Protein AF-A0A2E0GV40-F1 (afdb_monomer_lite)

pLDDT: mean 74.86, std 18.76, range [26.38, 94.88]

Foldseek 3Di:
DDDPPDDPWWFKWKAADPPVVDQKMKIFTATCDALDPPPDNGQDMFIDHFDPVLSVLRNPDFQPDADPVDRDRGTFGWAWEAEPVRWIKIWGADDPVGPRQGDIGGQDCVDPRSVVVVVSCVSRVRHHYDHDRDDDDRPDDDPPDPDDPDDDD

Sequence (153 aa):
MNEIEIGKNGMMQVKVEYDSGELEMHIQCVTKEVVMGRNRHYGYSVKIKPHEQFFQWLREQDAVLRSAASDRLLYTPLELIEYQNGDIQMYVPGKPANHPQGAVLDLSPSDNHVKELIVFAKKAGLIKTVEHPERWTPSATMTIDTFDILEEE

Structure (mmCIF, N/CA/C/O backbone):
data_AF-A0A2E0GV40-F1
#
_entry.id   AF-A0A2E0GV40-F1
#
loop_
_atom_site.group_PDB
_atom_site.id
_atom_site.type_symbol
_atom_site.label_atom_id
_atom_site.label_alt_id
_atom_site.label_comp_id
_atom_site.label_asym_id
_atom_site.label_entity_id
_atom_site.label_seq_id
_atom_site.pdbx_PDB_ins_code
_atom_site.Cartn_x
_atom_site.Cartn_y
_atom_site.Cartn_z
_atom_site.occupancy
_atom_site.B_iso_or_equiv
_atom_site.auth_seq_id
_atom_site.auth_comp_id
_atom_site.auth_asym_id
_atom_site.auth_atom_id
_atom_site.pdbx_PDB_model_num
ATOM 1 N N . MET A 1 1 ? -13.017 -21.898 13.227 1.00 28.48 1 MET A N 1
ATOM 2 C CA . MET A 1 1 ? -11.866 -21.387 12.456 1.00 28.48 1 MET A CA 1
ATOM 3 C C . MET A 1 1 ? -12.462 -20.705 11.246 1.00 28.48 1 MET A C 1
ATOM 5 O O . MET A 1 1 ? -12.928 -21.402 10.357 1.00 28.48 1 MET A O 1
ATOM 9 N N . ASN A 1 2 ? -12.603 -19.382 11.294 1.00 26.38 2 ASN A N 1
ATOM 10 C CA . ASN A 1 2 ? -13.200 -18.632 10.194 1.00 26.38 2 ASN A CA 1
ATOM 11 C C . ASN A 1 2 ? -12.063 -18.161 9.293 1.00 26.38 2 ASN A C 1
ATOM 13 O O . ASN A 1 2 ? -11.214 -17.387 9.728 1.00 26.38 2 ASN A O 1
ATOM 17 N N . GLU A 1 3 ? -12.037 -18.676 8.067 1.00 27.44 3 GLU A N 1
ATOM 18 C CA . GLU A 1 3 ? -11.244 -18.111 6.983 1.00 27.44 3 GLU A CA 1
ATOM 19 C C . GLU A 1 3 ? -11.607 -16.629 6.838 1.00 27.44 3 GLU A C 1
ATOM 21 O O . GLU A 1 3 ? -12.783 -16.263 6.769 1.00 27.44 3 GLU A O 1
ATOM 26 N N . ILE A 1 4 ? -10.599 -15.761 6.834 1.00 32.22 4 ILE A N 1
ATOM 27 C CA . ILE A 1 4 ? -10.785 -14.348 6.516 1.00 32.22 4 ILE A CA 1
ATOM 28 C C . ILE A 1 4 ? -11.098 -14.290 5.015 1.00 32.22 4 ILE A C 1
ATOM 30 O O . ILE A 1 4 ? -10.196 -14.411 4.188 1.00 32.22 4 ILE A O 1
ATOM 34 N N . GLU A 1 5 ? -12.378 -14.145 4.660 1.00 31.77 5 GLU A N 1
ATOM 35 C CA . GLU A 1 5 ? -12.821 -13.857 3.289 1.00 31.77 5 GLU A CA 1
ATOM 36 C C . GLU A 1 5 ? -12.216 -12.515 2.836 1.00 31.77 5 GLU A C 1
ATOM 38 O O . GLU A 1 5 ? -12.771 -11.439 3.071 1.00 31.77 5 GLU A O 1
ATOM 43 N N . ILE A 1 6 ? -11.071 -12.558 2.155 1.00 35.69 6 ILE A N 1
ATOM 44 C CA . ILE A 1 6 ? -10.576 -11.425 1.373 1.00 35.69 6 ILE A CA 1
ATOM 45 C C . ILE A 1 6 ? -11.511 -11.283 0.165 1.00 35.69 6 ILE A C 1
ATOM 47 O O . ILE A 1 6 ? -11.521 -12.150 -0.705 1.00 35.69 6 ILE A O 1
ATOM 51 N N . GLY A 1 7 ? -12.295 -10.199 0.090 1.00 37.94 7 GLY A N 1
ATOM 52 C CA . GLY A 1 7 ? -12.974 -9.834 -1.162 1.00 37.94 7 GLY A CA 1
ATOM 53 C C . GLY A 1 7 ? -14.465 -9.494 -1.132 1.00 37.94 7 GLY A C 1
ATOM 54 O O . GLY A 1 7 ? -15.049 -9.398 -2.212 1.00 37.94 7 GLY A O 1
ATOM 55 N N . LYS A 1 8 ? -15.107 -9.241 0.019 1.00 46.84 8 LYS A N 1
ATOM 56 C CA . LYS A 1 8 ? -16.486 -8.707 -0.021 1.00 46.84 8 LYS A CA 1
ATOM 57 C C . LYS A 1 8 ? -16.570 -7.242 -0.496 1.00 46.84 8 LYS A C 1
ATOM 59 O O . LYS A 1 8 ? -17.452 -6.954 -1.298 1.00 46.84 8 LYS A O 1
ATOM 64 N N . ASN A 1 9 ? -15.626 -6.352 -0.136 1.00 57.88 9 ASN A N 1
ATOM 65 C CA . ASN A 1 9 ? -15.832 -4.893 -0.301 1.00 57.88 9 ASN A CA 1
ATOM 66 C C . ASN A 1 9 ? -14.747 -4.082 -1.049 1.00 57.88 9 ASN A C 1
ATOM 68 O O . ASN A 1 9 ? -14.988 -2.914 -1.369 1.00 57.88 9 ASN A O 1
ATOM 72 N N . GLY A 1 10 ? -13.588 -4.652 -1.398 1.00 78.00 10 GLY A N 1
ATOM 73 C CA . GLY A 1 10 ? -12.554 -3.922 -2.142 1.00 78.00 10 GLY A CA 1
ATOM 74 C C . GLY A 1 10 ? -11.148 -4.511 -2.037 1.00 78.00 10 GLY A C 1
ATOM 75 O O . GLY A 1 10 ? -10.970 -5.597 -1.493 1.00 78.00 10 GLY A O 1
ATOM 76 N N . MET A 1 11 ? -10.159 -3.792 -2.566 1.00 88.75 11 MET A N 1
ATOM 77 C CA . MET A 1 11 ? -8.732 -4.122 -2.488 1.00 88.75 11 MET A CA 1
ATOM 78 C C . MET A 1 11 ? -7.881 -2.861 -2.321 1.00 88.75 11 MET A C 1
ATOM 80 O O . MET A 1 11 ? -8.287 -1.766 -2.720 1.00 88.75 11 MET A O 1
ATOM 84 N N . MET A 1 12 ? -6.684 -3.020 -1.764 1.00 92.19 12 MET A N 1
ATOM 85 C CA . MET A 1 12 ? -5.681 -1.964 -1.682 1.00 92.19 12 MET A CA 1
ATOM 86 C C . MET A 1 12 ? -4.491 -2.283 -2.574 1.00 92.19 12 MET A C 1
ATOM 88 O O . MET A 1 12 ? -4.096 -3.437 -2.735 1.00 92.19 12 MET A O 1
ATOM 92 N N . GLN A 1 13 ? -3.937 -1.239 -3.178 1.00 93.81 13 GLN A N 1
ATOM 93 C CA . GLN A 1 13 ? -2.842 -1.372 -4.120 1.00 93.81 13 GLN A CA 1
ATOM 94 C C . GLN A 1 13 ? -1.925 -0.152 -4.067 1.00 93.81 13 GLN A C 1
ATOM 96 O O . GLN A 1 13 ? -2.384 0.969 -3.840 1.00 93.81 13 GLN A O 1
ATOM 101 N N . VAL A 1 14 ? -0.630 -0.360 -4.274 1.00 94.88 14 VAL A N 1
ATOM 102 C CA . VAL A 1 14 ? 0.401 0.674 -4.147 1.00 94.88 14 VAL A CA 1
ATOM 103 C C . VAL A 1 14 ? 1.308 0.693 -5.366 1.00 94.88 14 VAL A C 1
ATOM 105 O O . VAL A 1 14 ? 1.540 -0.331 -6.005 1.00 94.88 14 VAL A O 1
ATOM 108 N N . LYS A 1 15 ? 1.795 1.879 -5.712 1.00 93.88 15 LYS A N 1
ATOM 109 C CA . LYS A 1 15 ? 2.838 2.070 -6.715 1.00 93.88 15 LYS A CA 1
ATOM 110 C C . LYS A 1 15 ? 3.796 3.157 -6.264 1.00 93.88 15 LYS A C 1
ATOM 112 O O . LYS A 1 15 ? 3.428 4.018 -5.465 1.00 93.88 15 LYS A O 1
ATOM 117 N N . VAL A 1 16 ? 4.979 3.168 -6.850 1.00 93.31 16 VAL A N 1
ATOM 118 C CA . VAL A 1 16 ? 5.853 4.340 -6.821 1.00 93.31 16 VAL A CA 1
ATOM 119 C C . VAL A 1 16 ? 5.234 5.447 -7.675 1.00 93.31 16 VAL A C 1
ATOM 121 O O . VAL A 1 16 ? 4.676 5.183 -8.745 1.00 93.31 16 VAL A O 1
ATOM 124 N N . GLU A 1 17 ? 5.297 6.686 -7.196 1.00 90.50 17 GLU A N 1
ATOM 125 C CA . GLU A 1 17 ? 4.979 7.855 -8.006 1.00 90.50 17 GLU A CA 1
ATOM 126 C C . GLU A 1 17 ? 6.248 8.345 -8.705 1.00 90.50 17 GLU A C 1
ATOM 128 O O . GLU A 1 17 ? 7.155 8.874 -8.073 1.00 90.50 17 GLU A O 1
ATOM 133 N N . TYR A 1 18 ? 6.320 8.144 -10.020 1.00 78.75 18 TYR A N 1
ATOM 134 C CA . TYR A 1 18 ? 7.472 8.574 -10.816 1.00 78.75 18 TYR A CA 1
ATOM 135 C C . TYR A 1 18 ? 7.310 10.005 -11.339 1.00 78.75 18 TYR A C 1
ATOM 137 O O . TYR A 1 18 ? 8.307 10.663 -11.628 1.00 78.75 18 TYR A O 1
ATOM 145 N N . ASP A 1 19 ? 6.070 10.494 -11.442 1.00 76.69 19 ASP A N 1
ATOM 146 C CA . ASP A 1 19 ? 5.765 11.748 -12.134 1.00 76.69 19 ASP A CA 1
ATOM 147 C C . ASP A 1 19 ? 6.046 12.996 -11.279 1.00 76.69 19 ASP A C 1
ATOM 149 O O . ASP A 1 19 ? 6.191 14.087 -11.826 1.00 76.69 19 ASP A O 1
ATOM 153 N N . SER A 1 20 ? 6.125 12.870 -9.947 1.00 72.25 20 SER A N 1
ATOM 154 C CA . SER A 1 20 ? 6.385 14.017 -9.062 1.00 72.25 20 SER A CA 1
ATOM 155 C C . SER A 1 20 ? 7.864 14.391 -8.964 1.00 72.25 20 SER A C 1
ATOM 157 O O . SER A 1 20 ? 8.177 15.486 -8.507 1.00 72.25 20 SER A O 1
ATOM 159 N N . GLY A 1 21 ? 8.780 13.504 -9.375 1.00 70.94 21 GLY A N 1
ATOM 160 C CA . GLY A 1 21 ? 10.215 13.661 -9.112 1.00 70.94 21 GLY A CA 1
ATOM 161 C C . GLY A 1 21 ? 10.583 13.572 -7.624 1.00 70.94 21 GLY A C 1
ATOM 162 O O . GLY A 1 21 ? 11.751 13.730 -7.276 1.00 70.94 21 GLY A O 1
ATOM 163 N N . GLU A 1 22 ? 9.606 13.299 -6.755 1.00 79.88 22 GLU A N 1
ATOM 164 C CA . GLU A 1 22 ? 9.770 13.147 -5.315 1.00 79.88 22 GLU A CA 1
ATOM 165 C C . GLU A 1 22 ? 9.720 11.671 -4.899 1.00 79.88 22 GLU A C 1
ATOM 167 O O . GLU A 1 22 ? 9.215 10.798 -5.606 1.00 79.88 22 GLU A O 1
ATOM 172 N N . LEU A 1 23 ? 10.239 11.398 -3.703 1.00 86.31 23 LEU A N 1
ATOM 173 C CA . LEU A 1 23 ? 10.159 10.100 -3.044 1.00 86.31 23 LEU A CA 1
ATOM 174 C C . LEU A 1 23 ? 8.745 9.918 -2.471 1.00 86.31 23 LEU A C 1
ATOM 176 O O . LEU A 1 23 ? 8.484 10.150 -1.291 1.00 86.31 23 LEU A O 1
ATOM 180 N N . GLU A 1 24 ? 7.810 9.549 -3.342 1.00 92.19 24 GLU A N 1
ATOM 181 C CA . GLU A 1 24 ? 6.400 9.358 -3.009 1.00 92.19 24 GLU A CA 1
ATOM 182 C C . GLU A 1 24 ? 5.886 8.008 -3.503 1.00 92.19 24 GLU A C 1
ATOM 184 O O . GLU A 1 24 ? 6.215 7.532 -4.590 1.00 92.19 24 GLU A O 1
ATOM 189 N N . MET A 1 25 ? 4.992 7.405 -2.729 1.00 93.06 25 MET A N 1
ATOM 190 C CA . MET A 1 25 ? 4.186 6.286 -3.193 1.00 93.06 25 MET A CA 1
ATOM 191 C C . MET A 1 25 ? 2.721 6.676 -3.250 1.00 93.06 25 MET A C 1
ATOM 193 O O . MET A 1 25 ? 2.217 7.430 -2.419 1.00 93.06 25 MET A O 1
ATOM 197 N N . HIS A 1 26 ? 2.030 6.133 -4.241 1.00 93.88 26 HIS A N 1
ATOM 198 C CA . HIS A 1 26 ? 0.615 6.348 -4.451 1.00 93.88 26 HIS A CA 1
ATOM 199 C C . HIS A 1 26 ? -0.160 5.087 -4.072 1.00 93.88 26 HIS A C 1
ATOM 201 O O . HIS A 1 26 ? -0.051 4.051 -4.734 1.00 93.88 26 HIS A O 1
ATOM 207 N N . ILE A 1 27 ? -1.006 5.203 -3.054 1.00 93.56 27 ILE A N 1
ATOM 208 C CA . ILE A 1 27 ? -1.910 4.147 -2.602 1.00 93.56 27 ILE A CA 1
ATOM 209 C C . ILE A 1 27 ? -3.293 4.384 -3.199 1.00 93.56 27 ILE A C 1
ATOM 211 O O . ILE A 1 27 ? -3.809 5.501 -3.190 1.00 93.56 27 ILE A O 1
ATOM 215 N N . GLN A 1 28 ? -3.906 3.323 -3.716 1.00 91.75 28 GLN A N 1
ATOM 216 C CA . GLN A 1 28 ? -5.282 3.310 -4.192 1.00 91.75 28 GLN A CA 1
ATOM 217 C C . GLN A 1 28 ? -6.078 2.244 -3.431 1.00 91.75 28 GLN A C 1
ATOM 219 O O . GLN A 1 28 ? -5.682 1.083 -3.366 1.00 91.75 28 GLN A O 1
ATOM 224 N N . CYS A 1 29 ? -7.212 2.648 -2.867 1.00 89.81 29 CYS A N 1
ATOM 225 C CA . CYS A 1 29 ? -8.166 1.781 -2.188 1.00 89.81 29 CYS A CA 1
ATOM 226 C C . CYS A 1 29 ? -9.394 1.637 -3.084 1.00 89.81 29 CYS A C 1
ATOM 228 O O . CYS A 1 29 ? -10.231 2.537 -3.117 1.00 89.81 29 CYS A O 1
ATOM 230 N N . VAL A 1 30 ? -9.484 0.525 -3.809 1.00 87.31 30 VAL A N 1
ATOM 231 C CA . VAL A 1 30 ? -10.553 0.245 -4.770 1.00 87.31 30 VAL A CA 1
ATOM 232 C C . VAL A 1 30 ? -11.705 -0.443 -4.055 1.00 87.31 30 VAL A C 1
ATOM 234 O O . VAL A 1 30 ? -11.582 -1.601 -3.670 1.00 87.31 30 VAL A O 1
ATOM 237 N N . THR A 1 31 ? -12.833 0.246 -3.900 1.00 81.31 31 THR A N 1
ATOM 238 C CA . THR A 1 31 ? -14.057 -0.299 -3.293 1.00 81.31 31 THR A CA 1
ATOM 239 C C . THR A 1 31 ? -15.198 -0.322 -4.301 1.00 81.31 31 THR A C 1
ATOM 241 O O . THR A 1 31 ? -15.267 0.530 -5.185 1.00 81.31 31 THR A O 1
ATOM 244 N N . LYS A 1 32 ? -16.111 -1.294 -4.174 1.00 67.81 32 LYS A N 1
ATOM 245 C CA . LYS A 1 32 ? -17.324 -1.352 -5.015 1.00 67.81 32 LYS A CA 1
ATOM 246 C C . LYS A 1 32 ? -18.400 -0.360 -4.564 1.00 67.81 32 LYS A C 1
ATOM 248 O O . LYS A 1 32 ? -19.253 0.020 -5.359 1.00 67.81 32 LYS A O 1
ATOM 253 N N . GLU A 1 33 ? -18.348 0.059 -3.303 1.00 65.06 33 GLU A N 1
ATOM 254 C CA . GLU A 1 33 ? -19.332 0.943 -2.681 1.00 65.06 33 GLU A CA 1
ATOM 255 C C . GLU A 1 33 ? -18.756 2.336 -2.402 1.00 65.06 33 GLU A C 1
ATOM 257 O O . GLU A 1 33 ? -17.546 2.517 -2.216 1.00 65.06 33 GLU A O 1
ATOM 262 N N . VAL A 1 34 ? -19.641 3.335 -2.356 1.00 62.22 34 VAL A N 1
ATOM 263 C CA . VAL A 1 34 ? -19.300 4.718 -2.003 1.00 62.22 34 VAL A CA 1
ATOM 264 C C . VAL A 1 34 ? -19.197 4.828 -0.480 1.00 62.22 34 VAL A C 1
ATOM 266 O O . VAL A 1 34 ? -20.189 5.034 0.208 1.00 62.22 34 VAL A O 1
ATOM 269 N N . VAL A 1 35 ? -17.980 4.714 0.053 1.00 58.84 35 VAL A N 1
ATOM 270 C CA . VAL A 1 35 ? -17.739 4.667 1.511 1.00 58.84 35 VAL A CA 1
ATOM 271 C C . VAL A 1 35 ? -17.733 6.060 2.176 1.00 58.84 35 VAL A C 1
ATOM 273 O O . VAL A 1 35 ? -17.988 6.179 3.372 1.00 58.84 35 VAL A O 1
ATOM 276 N N . MET A 1 36 ? -17.457 7.147 1.437 1.00 59.81 36 MET A N 1
ATOM 277 C CA . MET A 1 36 ? -17.293 8.498 2.024 1.00 59.81 36 MET A CA 1
ATOM 278 C C . MET A 1 36 ? -17.868 9.655 1.187 1.00 59.81 36 MET A C 1
ATOM 280 O O . MET A 1 36 ? -17.387 10.782 1.286 1.00 59.81 36 MET A O 1
ATOM 284 N N . GLY A 1 37 ? -18.847 9.407 0.312 1.00 48.97 37 GLY A N 1
ATOM 285 C CA . GLY A 1 37 ? -19.431 10.458 -0.543 1.00 48.97 37 GLY A CA 1
ATOM 286 C C . GLY A 1 37 ? -18.442 11.117 -1.521 1.00 48.97 37 GLY A C 1
ATOM 287 O O . GLY A 1 37 ? -18.782 12.087 -2.194 1.00 48.97 37 GLY A O 1
ATOM 288 N N . ARG A 1 38 ? -17.206 10.604 -1.619 1.00 50.25 38 ARG A N 1
ATOM 289 C CA . ARG A 1 38 ? -16.217 11.035 -2.607 1.00 50.25 38 ARG A CA 1
ATOM 290 C C . ARG A 1 38 ? -16.558 10.349 -3.930 1.00 50.25 38 ARG A C 1
ATOM 292 O O . ARG A 1 38 ? -16.520 9.129 -4.031 1.00 50.25 38 ARG A O 1
ATOM 299 N N . ASN A 1 39 ? -16.897 11.163 -4.926 1.00 47.84 39 ASN A N 1
ATOM 300 C CA . ASN A 1 39 ? -17.416 10.812 -6.256 1.00 47.84 39 ASN A CA 1
ATOM 301 C C . ASN A 1 39 ? -16.400 10.095 -7.179 1.00 47.84 39 ASN A C 1
ATOM 303 O O . ASN A 1 39 ? -16.377 10.316 -8.387 1.00 47.84 39 ASN A O 1
ATOM 307 N N . ARG A 1 40 ? -15.492 9.282 -6.630 1.00 55.75 40 ARG A N 1
ATOM 308 C CA . ARG A 1 40 ? -14.527 8.513 -7.419 1.00 55.75 40 ARG A CA 1
ATOM 309 C C . ARG A 1 40 ? -15.070 7.103 -7.585 1.00 55.75 40 ARG A C 1
ATOM 311 O O . ARG A 1 40 ? -15.299 6.417 -6.596 1.00 55.75 40 ARG A O 1
ATOM 318 N N . HIS A 1 41 ? -15.196 6.655 -8.834 1.00 55.47 41 HIS A N 1
ATOM 319 C CA . HIS A 1 41 ? -15.603 5.289 -9.204 1.00 55.47 41 HIS A CA 1
ATOM 320 C C . HIS A 1 41 ? -14.721 4.181 -8.599 1.00 55.47 41 HIS A C 1
ATOM 322 O O . HIS A 1 41 ? -15.013 3.003 -8.762 1.00 55.47 41 HIS A O 1
ATOM 328 N N . TYR A 1 42 ? -13.643 4.559 -7.911 1.00 59.25 42 TYR A N 1
ATOM 329 C CA . TYR A 1 42 ? -12.633 3.676 -7.364 1.00 59.25 42 TYR A CA 1
ATOM 330 C C . TYR A 1 42 ? -12.339 3.888 -5.875 1.00 59.25 42 TYR A C 1
ATOM 332 O O . TYR A 1 42 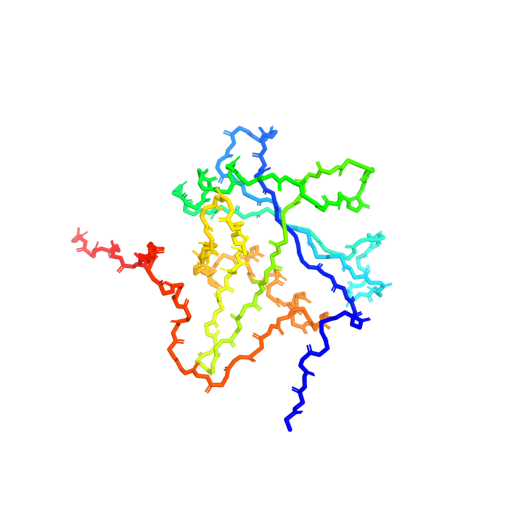? -11.270 3.494 -5.435 1.00 59.25 42 TYR A O 1
ATOM 340 N N . GLY A 1 43 ? -13.228 4.517 -5.100 1.00 79.00 43 GLY A N 1
ATOM 341 C CA . GLY A 1 43 ? -13.064 4.649 -3.646 1.00 79.00 43 GLY A CA 1
ATOM 342 C C . GLY A 1 43 ? -12.150 5.810 -3.232 1.00 79.00 43 GLY A C 1
ATOM 343 O O . GLY A 1 43 ? -12.594 6.960 -3.184 1.00 79.00 43 GLY A O 1
ATOM 344 N N . TYR A 1 44 ? -10.882 5.529 -2.912 1.00 86.62 44 TYR A N 1
ATOM 345 C CA . TYR A 1 44 ? -9.935 6.505 -2.346 1.00 86.62 44 TYR A CA 1
ATOM 346 C C . TYR A 1 44 ? -8.519 6.340 -2.909 1.00 86.62 44 TYR A C 1
ATOM 348 O O . TYR A 1 44 ? -8.125 5.269 -3.365 1.00 86.62 44 TYR A O 1
ATOM 356 N N . SER A 1 45 ? -7.742 7.420 -2.899 1.00 89.50 45 SER A N 1
ATOM 357 C CA . SER A 1 45 ? -6.325 7.379 -3.252 1.00 89.50 45 SER A CA 1
ATOM 358 C C . SER A 1 45 ? -5.561 8.483 -2.543 1.00 89.50 45 SER A C 1
ATOM 360 O O . SER A 1 45 ? -6.080 9.596 -2.433 1.00 89.50 45 SER A O 1
ATOM 362 N N . VAL A 1 46 ? -4.325 8.202 -2.151 1.00 92.00 46 VAL A N 1
ATOM 363 C CA . VAL A 1 46 ? -3.463 9.140 -1.432 1.00 92.00 46 VAL A CA 1
ATOM 364 C C . VAL A 1 46 ? -2.007 8.958 -1.841 1.00 92.00 46 VAL A C 1
ATOM 366 O O . VAL A 1 46 ? -1.605 7.868 -2.250 1.00 92.00 46 VAL A O 1
ATOM 369 N N . LYS A 1 47 ? -1.225 10.031 -1.734 1.00 92.62 47 LYS A N 1
ATOM 370 C CA . LYS A 1 47 ? 0.231 9.990 -1.843 1.00 92.62 47 LYS A CA 1
ATOM 371 C C . LYS A 1 47 ? 0.830 10.123 -0.454 1.00 92.62 47 LYS A C 1
ATOM 373 O O . LYS A 1 47 ? 0.376 10.961 0.318 1.00 92.62 47 LYS A O 1
ATOM 378 N N . ILE A 1 48 ? 1.812 9.290 -0.147 1.00 91.31 48 ILE A N 1
ATOM 379 C CA . ILE A 1 48 ? 2.539 9.326 1.122 1.00 91.31 48 ILE A CA 1
ATOM 380 C C . ILE A 1 48 ? 4.033 9.176 0.861 1.00 91.31 48 ILE A C 1
ATOM 382 O O . ILE A 1 48 ? 4.424 8.610 -0.161 1.00 91.31 48 ILE A O 1
ATOM 386 N N . LYS A 1 49 ? 4.861 9.693 1.771 1.00 89.50 49 LYS A N 1
ATOM 387 C CA . LYS A 1 49 ? 6.324 9.608 1.681 1.00 89.50 49 LYS A CA 1
ATOM 388 C C . LYS A 1 49 ? 6.809 8.348 2.411 1.00 89.50 49 LYS A C 1
ATOM 390 O O . LYS A 1 49 ? 6.713 8.305 3.636 1.00 89.50 49 LYS A O 1
ATOM 395 N N . PRO A 1 50 ? 7.257 7.297 1.700 1.00 86.81 50 PRO A N 1
ATOM 396 C CA . PRO A 1 50 ? 7.846 6.121 2.334 1.00 86.81 50 PRO A CA 1
ATOM 397 C C . PRO A 1 50 ? 9.276 6.385 2.812 1.00 86.81 50 PRO A C 1
ATOM 399 O O . PRO A 1 50 ? 9.911 7.366 2.433 1.00 86.81 50 PRO A O 1
ATOM 402 N N . HIS A 1 51 ? 9.817 5.437 3.576 1.00 85.25 51 HIS A N 1
ATOM 403 C CA . HIS A 1 51 ? 11.261 5.326 3.757 1.00 85.25 51 HIS A CA 1
ATOM 404 C C . HIS A 1 51 ? 11.956 5.025 2.417 1.00 85.25 51 HIS A C 1
ATOM 406 O O . HIS A 1 51 ? 11.421 4.287 1.584 1.00 85.25 51 HIS A O 1
ATOM 412 N N . GLU A 1 52 ? 13.168 5.542 2.213 1.00 86.62 52 GLU A N 1
ATOM 413 C CA . GLU A 1 52 ? 13.880 5.415 0.937 1.00 86.62 52 GLU A CA 1
ATOM 414 C C . GLU A 1 52 ? 14.144 3.963 0.538 1.00 86.62 52 GLU A C 1
ATOM 416 O O . GLU A 1 52 ? 13.921 3.587 -0.610 1.00 86.62 52 GLU A O 1
ATOM 421 N N . GLN A 1 53 ? 14.540 3.112 1.481 1.00 85.69 53 GLN A N 1
ATOM 422 C CA . GLN A 1 53 ? 14.778 1.698 1.180 1.00 85.69 53 GLN A CA 1
ATOM 423 C C . GLN A 1 53 ? 13.493 0.980 0.749 1.00 85.69 53 GLN A C 1
ATOM 425 O O . GLN A 1 53 ? 13.519 0.201 -0.200 1.00 85.69 53 GLN A O 1
ATOM 430 N N . PHE A 1 54 ? 12.359 1.290 1.389 1.00 87.00 54 PHE A N 1
ATOM 431 C CA . PHE A 1 54 ? 11.063 0.740 0.989 1.00 87.00 54 PHE A CA 1
ATOM 432 C C . PHE A 1 54 ? 10.675 1.226 -0.411 1.00 87.00 54 PHE A C 1
ATOM 434 O O . PHE A 1 54 ? 10.185 0.451 -1.229 1.00 87.00 54 PHE A O 1
ATOM 441 N N . PHE A 1 55 ? 10.932 2.501 -0.714 1.00 89.56 55 PHE A N 1
ATOM 442 C CA . PHE A 1 55 ? 10.713 3.063 -2.042 1.00 89.56 55 PHE A CA 1
ATOM 443 C C . PHE A 1 55 ? 11.532 2.337 -3.110 1.00 89.56 55 PHE A C 1
ATOM 445 O O . PHE A 1 55 ? 10.964 1.915 -4.115 1.00 89.56 55 PHE A O 1
ATOM 452 N N . GLN A 1 56 ? 12.839 2.157 -2.894 1.00 87.88 56 GLN A N 1
ATOM 453 C CA . GLN A 1 56 ? 13.705 1.443 -3.838 1.00 87.88 56 GLN A CA 1
ATOM 454 C C . GLN A 1 56 ? 13.257 -0.008 -4.017 1.00 87.88 56 GLN A C 1
ATOM 456 O O . GLN A 1 56 ? 13.098 -0.454 -5.149 1.00 87.88 56 GLN A O 1
ATOM 461 N N . TRP A 1 57 ? 12.939 -0.703 -2.923 1.00 88.88 57 TRP A N 1
ATOM 462 C CA . TRP A 1 57 ? 12.403 -2.061 -2.976 1.00 88.88 57 TRP A CA 1
ATOM 463 C C . TRP A 1 57 ? 11.089 -2.145 -3.768 1.00 88.88 57 TRP A C 1
ATOM 465 O O . TRP A 1 57 ? 10.903 -3.046 -4.588 1.00 88.88 57 TRP A O 1
ATOM 475 N N . LEU A 1 58 ? 10.177 -1.184 -3.575 1.00 89.69 58 LEU A N 1
ATOM 476 C CA . LEU A 1 58 ? 8.897 -1.159 -4.278 1.00 89.69 58 LEU A CA 1
ATOM 477 C C . LEU A 1 58 ? 9.078 -0.931 -5.788 1.00 89.69 58 LEU A C 1
ATOM 479 O O . LEU A 1 58 ? 8.305 -1.477 -6.575 1.00 89.69 58 LEU A O 1
ATOM 483 N N . ARG A 1 59 ? 10.104 -0.173 -6.209 1.00 89.62 59 ARG A N 1
ATOM 484 C CA . ARG A 1 59 ? 10.434 0.030 -7.637 1.00 89.62 59 ARG A CA 1
ATOM 485 C C . ARG A 1 59 ? 10.807 -1.269 -8.351 1.00 89.62 59 ARG A C 1
ATOM 487 O O . ARG A 1 59 ? 10.675 -1.326 -9.569 1.00 89.62 59 ARG A O 1
ATOM 494 N N . GLU A 1 60 ? 11.286 -2.274 -7.622 1.00 88.25 60 GLU A N 1
ATOM 495 C CA . GLU A 1 60 ? 11.685 -3.576 -8.174 1.00 88.25 60 GLU A CA 1
ATOM 496 C C . GLU A 1 60 ? 10.499 -4.536 -8.364 1.00 88.25 60 GLU A C 1
ATOM 498 O O . GLU A 1 60 ? 10.658 -5.618 -8.931 1.00 88.25 60 GLU A O 1
ATOM 503 N N . GLN A 1 61 ? 9.305 -4.171 -7.888 1.00 87.44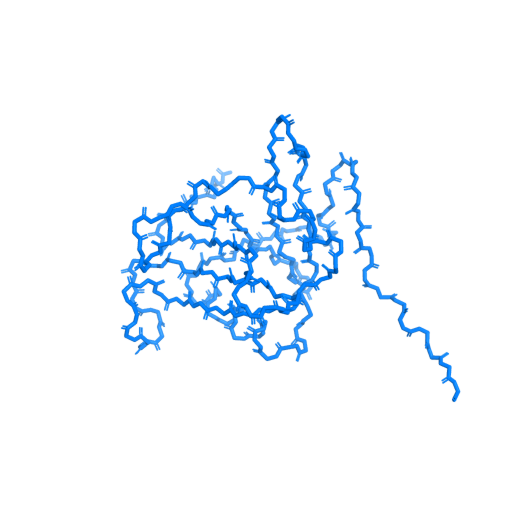 61 GLN A N 1
ATOM 504 C CA . GLN A 1 61 ? 8.125 -5.026 -7.970 1.00 87.44 61 GLN A CA 1
ATOM 505 C C . GLN A 1 61 ? 7.388 -4.817 -9.297 1.00 87.44 61 GLN A C 1
ATOM 507 O O . GLN A 1 61 ? 7.012 -3.692 -9.626 1.00 87.44 61 GLN A O 1
ATOM 512 N N . ASP A 1 62 ? 7.095 -5.892 -10.045 1.00 87.56 62 ASP A N 1
ATOM 513 C CA . ASP A 1 62 ? 6.246 -5.726 -11.236 1.00 87.56 62 ASP A CA 1
ATOM 514 C C . ASP A 1 62 ? 4.812 -5.386 -10.839 1.00 87.56 62 ASP A C 1
ATOM 516 O O . ASP A 1 62 ? 4.216 -6.061 -9.990 1.00 87.56 62 ASP A O 1
ATOM 520 N N . ALA A 1 63 ? 4.234 -4.433 -11.564 1.00 89.94 63 ALA A N 1
ATOM 521 C CA . ALA A 1 63 ? 2.825 -4.109 -11.488 1.00 89.94 63 ALA A CA 1
ATOM 522 C C . ALA A 1 63 ? 1.959 -5.275 -11.992 1.00 89.94 63 ALA A C 1
ATOM 524 O O . ALA A 1 63 ? 2.015 -5.658 -13.161 1.00 89.94 63 ALA A O 1
ATOM 525 N N . VAL A 1 64 ? 1.109 -5.803 -11.114 1.00 91.38 64 VAL A N 1
ATOM 526 C CA . VAL A 1 64 ? 0.178 -6.907 -11.416 1.00 91.38 64 VAL A CA 1
ATOM 527 C C . VAL A 1 64 ? -1.288 -6.491 -11.310 1.00 91.38 64 VAL A C 1
ATOM 529 O O . VAL A 1 64 ? -2.172 -7.235 -11.731 1.00 91.38 64 VAL A O 1
ATOM 532 N N . LEU A 1 65 ? -1.556 -5.290 -10.793 1.00 91.06 65 LEU A N 1
ATOM 533 C CA . LEU A 1 65 ? -2.894 -4.734 -10.649 1.00 91.06 65 LEU A CA 1
ATOM 534 C C . LEU A 1 65 ? -3.095 -3.504 -11.540 1.00 91.06 65 LEU A C 1
ATOM 536 O O . LEU A 1 65 ? -2.188 -2.691 -11.766 1.00 91.06 65 LEU A O 1
ATOM 540 N N . ARG A 1 66 ? -4.320 -3.372 -12.059 1.00 89.81 66 ARG A N 1
ATOM 541 C CA . ARG A 1 66 ? -4.721 -2.247 -12.908 1.00 89.81 66 ARG A CA 1
ATOM 542 C C . ARG A 1 66 ? -5.025 -1.018 -12.067 1.00 89.81 66 ARG A C 1
ATOM 544 O O . ARG A 1 66 ? -5.602 -1.108 -10.985 1.00 89.81 66 ARG A O 1
ATOM 551 N N . SER A 1 67 ? -4.692 0.147 -12.609 1.00 86.88 67 SER A N 1
ATOM 552 C CA . SER A 1 67 ? -5.221 1.395 -12.074 1.00 86.88 67 SER A CA 1
ATOM 553 C C . SER A 1 67 ? -6.737 1.399 -12.192 1.00 86.88 67 SER A C 1
ATOM 555 O O . SER A 1 67 ? -7.294 1.034 -13.218 1.00 86.88 67 SER A O 1
ATOM 557 N N . ALA A 1 68 ? -7.432 1.896 -11.182 1.00 84.19 68 ALA A N 1
ATOM 558 C CA . ALA A 1 68 ? -8.870 2.076 -11.328 1.00 84.19 68 ALA A CA 1
ATOM 559 C C . ALA A 1 68 ? -9.251 3.321 -12.164 1.00 84.19 68 ALA A C 1
ATOM 561 O O . ALA A 1 68 ? -10.428 3.560 -12.415 1.00 84.19 68 ALA A O 1
ATOM 562 N N . ALA A 1 69 ? -8.262 4.118 -12.593 1.00 81.50 69 ALA A N 1
ATOM 563 C CA . ALA A 1 69 ? -8.444 5.269 -13.481 1.00 81.50 69 ALA A CA 1
ATOM 564 C C . ALA A 1 69 ? -7.982 5.004 -14.929 1.00 81.50 69 ALA A C 1
ATOM 566 O O . ALA A 1 69 ? -8.193 5.846 -15.797 1.00 81.50 69 ALA A O 1
ATOM 567 N N . SER A 1 70 ? -7.322 3.872 -15.203 1.00 83.25 70 SER A N 1
ATOM 568 C CA . SER A 1 70 ? -6.872 3.505 -16.552 1.00 83.25 70 SER A CA 1
ATOM 569 C C . SER A 1 70 ? -6.654 2.000 -16.679 1.00 83.25 70 SER A C 1
ATOM 571 O O . SER A 1 70 ? -6.277 1.348 -15.715 1.00 83.25 70 SER A O 1
ATOM 573 N N . ASP A 1 71 ? -6.745 1.448 -17.888 1.00 84.12 71 ASP A N 1
ATOM 574 C CA . ASP A 1 71 ? -6.522 0.011 -18.111 1.00 84.12 71 ASP A CA 1
ATOM 575 C C . ASP A 1 71 ? -5.055 -0.438 -17.963 1.00 84.12 71 ASP A C 1
ATOM 577 O O . ASP A 1 71 ? -4.725 -1.588 -18.247 1.00 84.12 71 ASP A O 1
ATOM 581 N N . ARG A 1 72 ? -4.142 0.431 -17.522 1.00 88.69 72 ARG A N 1
ATOM 582 C CA . ARG A 1 72 ? -2.720 0.095 -17.379 1.00 88.69 72 ARG A CA 1
ATOM 583 C C . ARG A 1 72 ? -2.459 -0.675 -16.084 1.00 88.69 72 ARG A C 1
ATOM 585 O O . ARG A 1 72 ? -2.977 -0.316 -15.024 1.00 88.69 72 ARG A O 1
ATOM 592 N N . LEU A 1 73 ? -1.610 -1.700 -16.171 1.00 91.81 73 LEU A N 1
ATOM 593 C CA . LEU A 1 73 ? -1.017 -2.361 -15.008 1.00 91.81 73 LEU A CA 1
ATOM 594 C C . LEU A 1 73 ? 0.020 -1.419 -14.406 1.00 91.81 73 LEU A C 1
ATOM 596 O O . LEU A 1 73 ? 1.033 -1.138 -15.040 1.00 91.81 73 LEU A O 1
ATOM 600 N N . LEU A 1 74 ? -0.278 -0.884 -13.225 1.00 92.00 74 LEU A N 1
ATOM 601 C CA . LEU A 1 74 ? 0.561 0.128 -12.576 1.00 92.00 74 LEU A CA 1
ATOM 602 C C . LEU A 1 74 ? 0.824 -0.155 -11.099 1.00 92.00 74 LEU A C 1
ATOM 604 O O . LEU A 1 74 ? 1.657 0.529 -10.519 1.00 92.00 74 LEU A O 1
ATOM 608 N N . TYR A 1 75 ? 0.114 -1.106 -10.488 1.00 93.62 75 TYR A N 1
ATOM 609 C CA . TYR A 1 75 ? 0.116 -1.279 -9.040 1.00 93.62 75 TYR A CA 1
ATOM 610 C C . TYR A 1 75 ? 0.514 -2.688 -8.602 1.00 93.62 75 TYR A C 1
ATOM 612 O O . TYR A 1 75 ? 0.278 -3.675 -9.303 1.00 93.62 75 TYR A O 1
ATOM 620 N N . THR A 1 76 ? 1.044 -2.756 -7.388 1.00 93.06 76 THR A N 1
ATOM 621 C CA . THR A 1 76 ? 1.332 -3.971 -6.624 1.00 93.06 76 THR A CA 1
ATOM 622 C C . THR A 1 76 ? 0.291 -4.114 -5.503 1.00 93.06 76 THR A C 1
ATOM 624 O O . THR A 1 76 ? -0.170 -3.092 -4.981 1.00 93.06 76 THR A O 1
ATOM 627 N N . PRO A 1 77 ? -0.132 -5.340 -5.134 1.00 92.25 77 PRO A N 1
ATOM 628 C CA . PRO A 1 77 ? -1.036 -5.559 -4.010 1.00 92.25 77 PRO A CA 1
ATOM 629 C C . PRO A 1 77 ? -0.483 -4.979 -2.709 1.00 92.25 77 PRO A C 1
ATOM 631 O O . PRO A 1 77 ? 0.725 -4.943 -2.502 1.00 92.25 77 PRO A O 1
ATOM 634 N N . LEU A 1 78 ? -1.378 -4.535 -1.838 1.00 92.62 78 LEU A N 1
ATOM 635 C CA . LEU A 1 78 ? -1.056 -3.939 -0.549 1.00 92.62 78 LEU A CA 1
ATOM 636 C C . LEU A 1 78 ? -2.076 -4.407 0.491 1.00 92.62 78 LEU A C 1
ATOM 638 O O . LEU A 1 78 ? -3.269 -4.484 0.199 1.00 92.62 78 LEU A O 1
ATOM 642 N N . GLU A 1 79 ? -1.621 -4.630 1.718 1.00 91.06 79 GLU A N 1
ATOM 643 C CA . GLU A 1 79 ? -2.458 -4.888 2.885 1.00 91.06 79 GLU A CA 1
ATOM 644 C C . GLU A 1 79 ? -2.136 -3.908 4.019 1.00 91.06 79 GLU A C 1
ATOM 646 O O . GLU A 1 79 ? -0.982 -3.527 4.214 1.00 91.06 79 GLU A O 1
ATOM 651 N N . LEU A 1 80 ? -3.161 -3.507 4.776 1.00 90.75 80 LEU A N 1
ATOM 652 C CA . LEU A 1 80 ? -2.984 -2.846 6.069 1.00 90.75 80 LEU A CA 1
ATOM 653 C C . LEU A 1 80 ? -3.290 -3.836 7.182 1.00 90.75 80 LEU A C 1
ATOM 655 O O . LEU A 1 80 ? -4.345 -4.476 7.172 1.00 90.75 80 LEU A O 1
ATOM 659 N N . ILE A 1 81 ? -2.378 -3.925 8.138 1.00 87.69 81 ILE A N 1
ATOM 660 C CA . ILE A 1 81 ? -2.450 -4.814 9.290 1.00 87.69 81 ILE A CA 1
ATOM 661 C C . ILE A 1 81 ? -2.556 -3.938 10.533 1.00 87.69 81 ILE A C 1
ATOM 663 O O . ILE A 1 81 ? -1.672 -3.124 10.775 1.00 87.69 81 ILE A O 1
ATOM 667 N N . GLU A 1 82 ? -3.636 -4.085 11.295 1.00 87.25 82 GLU A N 1
ATOM 668 C CA . GLU A 1 82 ? -3.831 -3.420 12.586 1.00 87.25 82 GLU A CA 1
ATOM 669 C C . GLU A 1 82 ? -3.590 -4.406 13.729 1.00 87.25 82 GLU A C 1
ATOM 671 O O . GLU A 1 82 ? -4.193 -5.483 13.782 1.00 87.25 82 GLU A O 1
ATOM 676 N N . TYR A 1 83 ? -2.717 -4.014 14.649 1.00 84.88 83 TYR A N 1
ATOM 677 C CA . TYR A 1 83 ? -2.377 -4.767 15.850 1.00 84.88 83 TYR A CA 1
ATOM 678 C C . TYR A 1 83 ? -3.287 -4.376 17.017 1.00 84.88 83 TYR A C 1
ATOM 680 O O . TYR A 1 83 ? -3.902 -3.308 17.027 1.00 84.88 83 TYR A O 1
ATOM 688 N N . GLN A 1 84 ? -3.350 -5.216 18.054 1.00 80.50 84 GLN A N 1
ATOM 689 C CA . GLN A 1 84 ? -4.180 -4.950 19.240 1.00 80.50 84 GLN A CA 1
ATOM 690 C C . GLN A 1 84 ? -3.807 -3.660 19.9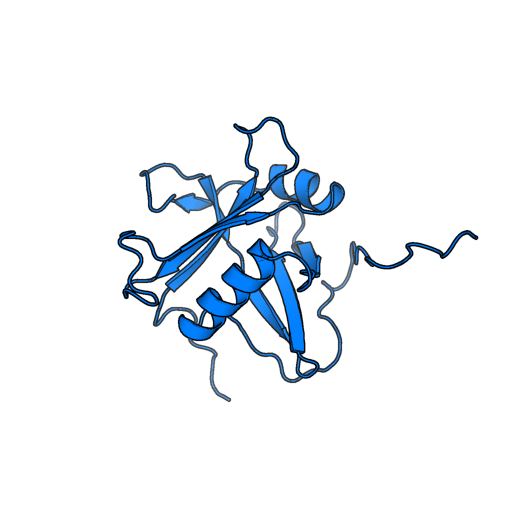86 1.00 80.50 84 GLN A C 1
ATOM 692 O O . GLN A 1 84 ? -4.659 -3.063 20.642 1.00 80.50 84 GLN A O 1
ATOM 697 N N . ASN A 1 85 ? -2.549 -3.220 19.887 1.00 80.00 85 ASN A N 1
ATOM 698 C CA . ASN A 1 85 ? -2.084 -1.962 20.474 1.00 80.00 85 ASN A CA 1
ATOM 699 C C . ASN A 1 85 ? -2.516 -0.718 1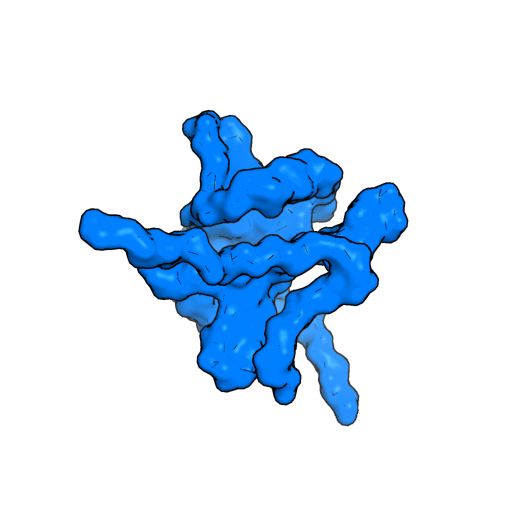9.663 1.00 80.00 85 ASN A C 1
ATOM 701 O O . ASN A 1 85 ? -2.252 0.402 20.093 1.00 80.00 85 ASN A O 1
ATOM 705 N N . GLY A 1 86 ? -3.190 -0.904 18.522 1.00 79.38 86 GLY A N 1
ATOM 706 C CA . GLY A 1 86 ? -3.626 0.159 17.619 1.00 79.38 86 GLY A CA 1
ATOM 707 C C . GLY A 1 86 ? -2.586 0.581 16.580 1.00 79.38 86 GLY A C 1
ATOM 708 O O . GLY A 1 86 ? -2.895 1.442 15.752 1.00 79.38 86 GLY A O 1
ATOM 709 N N . ASP A 1 87 ? -1.389 -0.015 16.587 1.00 83.12 87 ASP A N 1
ATOM 710 C CA . ASP A 1 87 ? -0.390 0.209 15.543 1.00 83.12 87 ASP A CA 1
ATOM 711 C C . ASP A 1 87 ? -0.881 -0.357 14.213 1.00 83.12 87 ASP A C 1
ATOM 713 O O . ASP A 1 87 ? -1.572 -1.380 14.163 1.00 83.12 87 ASP A O 1
ATOM 717 N N . ILE A 1 88 ? -0.494 0.301 13.121 1.00 86.88 88 ILE A N 1
ATOM 718 C CA . ILE A 1 88 ? -0.834 -0.133 11.770 1.00 86.88 88 ILE A CA 1
ATOM 719 C C . ILE A 1 88 ? 0.431 -0.256 10.933 1.00 86.88 88 ILE A C 1
ATOM 721 O O . ILE A 1 88 ? 1.200 0.696 10.789 1.00 86.88 88 ILE A O 1
ATOM 725 N N . GLN A 1 89 ? 0.593 -1.424 10.322 1.00 87.81 89 GLN A N 1
ATOM 726 C CA . GLN A 1 89 ? 1.615 -1.680 9.324 1.00 87.81 89 GLN A CA 1
ATOM 727 C C . GLN A 1 89 ? 1.011 -1.785 7.939 1.00 87.81 89 GLN A C 1
ATOM 729 O O . GLN A 1 89 ? -0.064 -2.346 7.728 1.00 87.81 89 GLN A O 1
ATOM 734 N N . MET A 1 90 ? 1.757 -1.269 6.979 1.00 90.12 90 MET A N 1
ATOM 735 C CA . MET A 1 90 ? 1.583 -1.595 5.584 1.00 90.12 90 MET A CA 1
ATOM 736 C C . MET A 1 90 ? 2.427 -2.825 5.253 1.00 90.12 90 MET A C 1
ATOM 738 O O . MET A 1 90 ? 3.617 -2.857 5.549 1.00 90.12 90 MET A O 1
ATOM 742 N N . TYR A 1 91 ? 1.825 -3.793 4.571 1.00 89.62 91 TYR A N 1
ATOM 743 C CA . TYR A 1 91 ? 2.506 -4.960 4.031 1.00 89.62 91 TYR A CA 1
ATOM 744 C C . TYR A 1 91 ? 2.302 -5.056 2.521 1.00 89.62 91 TYR A C 1
ATOM 746 O O . TYR A 1 91 ? 1.172 -5.084 2.030 1.00 89.62 91 TYR A O 1
ATOM 754 N N . VAL A 1 92 ? 3.403 -5.133 1.779 1.00 89.75 92 VAL A N 1
ATOM 755 C CA . VAL A 1 92 ? 3.391 -5.435 0.348 1.00 89.75 92 VAL A CA 1
ATOM 756 C C . VAL A 1 92 ? 3.953 -6.841 0.167 1.00 89.75 92 VAL A C 1
ATOM 758 O O . VAL A 1 92 ? 5.139 -7.050 0.441 1.00 89.75 92 VAL A O 1
ATOM 761 N N . PRO A 1 93 ? 3.138 -7.815 -0.278 1.00 84.81 93 PRO A N 1
ATOM 762 C CA . PRO A 1 93 ? 3.605 -9.174 -0.475 1.00 84.81 93 PRO A CA 1
ATOM 763 C C . PRO A 1 93 ? 4.664 -9.230 -1.570 1.00 84.81 93 PRO A C 1
ATOM 765 O O . PRO A 1 93 ? 4.560 -8.585 -2.614 1.00 84.81 93 PRO A O 1
ATOM 768 N N . GLY A 1 94 ? 5.687 -10.030 -1.304 1.00 74.69 94 GLY A N 1
ATOM 769 C CA . GLY A 1 94 ? 6.783 -10.276 -2.222 1.00 74.69 94 GLY A CA 1
ATOM 770 C C . GLY A 1 94 ? 6.457 -11.322 -3.277 1.00 74.69 94 GLY A C 1
ATOM 771 O O . GLY A 1 94 ? 5.358 -11.882 -3.311 1.00 74.69 94 GLY A O 1
ATOM 772 N N . LYS A 1 95 ? 7.430 -11.630 -4.139 1.00 69.69 95 LYS A N 1
ATOM 773 C CA . LYS A 1 95 ? 7.286 -12.672 -5.164 1.00 69.69 95 LYS A CA 1
ATOM 774 C C . LYS A 1 95 ? 8.205 -13.852 -4.867 1.00 69.69 95 LYS A C 1
ATOM 776 O O . LYS A 1 95 ? 9.359 -13.640 -4.511 1.00 69.69 95 LYS A O 1
ATOM 781 N N . PRO A 1 96 ? 7.779 -15.102 -5.126 1.00 62.72 96 PRO A N 1
ATOM 782 C CA . PRO A 1 96 ? 8.648 -16.269 -4.953 1.00 62.72 96 PRO A CA 1
ATOM 783 C C . PRO A 1 96 ? 9.992 -16.165 -5.695 1.00 62.72 96 PRO A C 1
ATOM 785 O O . PRO A 1 96 ? 10.994 -16.688 -5.222 1.00 62.72 96 PRO A O 1
ATOM 788 N N . ALA A 1 97 ? 10.013 -15.477 -6.843 1.00 56.12 97 ALA A N 1
ATOM 789 C CA . ALA A 1 97 ? 11.206 -15.271 -7.666 1.00 56.12 97 ALA A CA 1
ATOM 790 C C . ALA A 1 97 ? 12.022 -14.011 -7.307 1.00 56.12 97 ALA A C 1
ATOM 792 O O . ALA A 1 97 ? 13.159 -13.896 -7.751 1.00 56.12 97 ALA A O 1
ATOM 793 N N . ASN A 1 98 ? 11.456 -13.070 -6.542 1.00 55.88 98 ASN A N 1
ATOM 794 C CA . ASN A 1 98 ? 12.119 -11.831 -6.133 1.00 55.88 98 ASN A CA 1
ATOM 795 C C . ASN A 1 98 ? 11.551 -11.350 -4.788 1.00 55.88 98 ASN A C 1
ATOM 797 O O . ASN A 1 98 ? 10.374 -10.992 -4.709 1.00 55.88 98 ASN A O 1
ATOM 801 N N . HIS A 1 99 ? 12.389 -11.348 -3.746 1.00 58.84 99 HIS A N 1
ATOM 802 C CA . HIS A 1 99 ? 12.034 -10.963 -2.371 1.00 58.84 99 HIS A CA 1
ATOM 803 C C . HIS A 1 99 ? 10.786 -11.690 -1.831 1.00 58.84 99 HIS A C 1
ATOM 805 O O . HIS A 1 99 ? 9.781 -11.039 -1.567 1.00 58.84 99 HIS A O 1
ATOM 811 N N . PRO A 1 100 ? 10.813 -13.025 -1.634 1.00 64.12 100 PRO A N 1
ATOM 812 C CA . PRO A 1 100 ? 9.624 -13.850 -1.348 1.00 64.12 100 PRO A CA 1
ATOM 813 C C . PRO A 1 100 ? 8.858 -13.473 -0.080 1.00 64.12 100 PRO A C 1
ATOM 815 O O . PRO A 1 100 ? 7.711 -13.874 0.095 1.00 64.12 100 PRO A O 1
ATOM 818 N N . GLN A 1 101 ? 9.488 -12.705 0.795 1.00 70.00 101 GLN A N 1
ATOM 819 C CA . GLN A 1 101 ? 8.940 -12.327 2.083 1.00 70.00 101 GLN A CA 1
ATOM 820 C C . GLN A 1 101 ? 8.148 -11.015 2.054 1.00 70.00 101 GLN A C 1
ATOM 822 O O . GLN A 1 101 ? 7.425 -10.717 3.000 1.00 70.00 101 GLN A O 1
ATOM 827 N N . GLY A 1 102 ? 8.243 -10.254 0.960 1.00 82.81 102 GLY A N 1
ATOM 828 C CA . GLY A 1 102 ? 7.641 -8.930 0.857 1.00 82.81 102 GLY A CA 1
ATOM 829 C C . GLY A 1 102 ? 8.384 -7.877 1.663 1.00 82.81 102 GLY A C 1
ATOM 830 O O . GLY A 1 102 ? 9.519 -8.085 2.089 1.00 82.81 102 GLY A O 1
ATOM 831 N N . ALA A 1 103 ? 7.732 -6.738 1.852 1.00 85.31 103 ALA A N 1
ATOM 832 C CA . ALA A 1 103 ? 8.245 -5.658 2.677 1.00 85.31 103 ALA A CA 1
ATOM 833 C C . ALA A 1 103 ? 7.139 -5.091 3.557 1.00 85.31 103 ALA A C 1
ATOM 835 O O . ALA A 1 103 ? 5.976 -4.993 3.151 1.00 85.31 103 ALA A O 1
ATOM 836 N N . VAL A 1 104 ? 7.536 -4.687 4.758 1.00 84.38 104 VAL A N 1
ATOM 837 C CA . VAL A 1 104 ? 6.680 -3.993 5.714 1.00 84.38 104 VAL A CA 1
ATOM 838 C C . VAL A 1 104 ? 7.112 -2.542 5.841 1.00 84.38 104 VAL A C 1
ATOM 840 O O . VAL A 1 104 ? 8.295 -2.221 5.735 1.00 84.38 104 VAL A O 1
ATOM 843 N N . LEU A 1 105 ? 6.144 -1.663 6.064 1.00 86.19 105 LEU A N 1
ATOM 844 C CA . LEU A 1 105 ? 6.385 -0.284 6.452 1.00 86.19 105 LEU A CA 1
ATOM 845 C C . LEU A 1 105 ? 5.473 0.069 7.620 1.00 86.19 105 LEU A C 1
ATOM 847 O O . LEU A 1 105 ? 4.248 -0.016 7.506 1.00 86.19 105 LEU A O 1
ATOM 851 N N . ASP A 1 106 ? 6.071 0.518 8.716 1.00 83.94 106 ASP A N 1
ATOM 852 C CA . ASP A 1 106 ? 5.327 1.128 9.808 1.00 83.94 106 ASP A CA 1
ATOM 853 C C . ASP A 1 106 ? 4.746 2.467 9.351 1.00 83.94 106 ASP A C 1
ATOM 855 O O . ASP A 1 106 ? 5.453 3.359 8.875 1.00 83.94 106 ASP A O 1
ATOM 859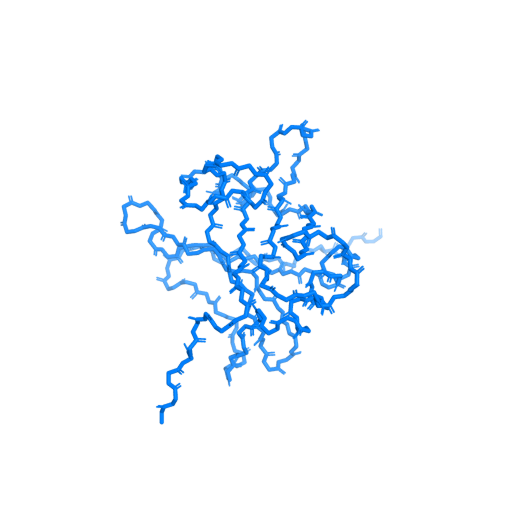 N N . LEU A 1 107 ? 3.427 2.607 9.463 1.00 80.88 107 LEU A N 1
ATOM 860 C CA . LEU A 1 107 ? 2.750 3.834 9.079 1.00 80.88 107 LEU A CA 1
ATOM 861 C C . LEU A 1 107 ? 2.691 4.773 10.279 1.00 80.88 107 LEU A C 1
ATOM 863 O O . LEU A 1 107 ? 2.035 4.473 11.273 1.00 80.88 107 LEU A O 1
ATOM 867 N N . SER A 1 108 ? 3.334 5.938 10.174 1.00 77.31 108 SER A N 1
ATOM 868 C CA . SER A 1 108 ? 3.238 6.949 11.226 1.00 77.31 108 SER A CA 1
ATOM 869 C C . SER A 1 108 ? 1.845 7.587 11.229 1.00 77.31 108 SER A C 1
ATOM 871 O O . SER A 1 108 ? 1.495 8.300 10.280 1.00 77.31 108 SER A O 1
ATOM 873 N N . PRO A 1 109 ? 1.056 7.438 12.307 1.00 69.12 109 PRO A N 1
ATOM 874 C CA . PRO A 1 109 ? -0.248 8.069 12.407 1.00 69.12 109 PRO A CA 1
ATOM 875 C C . PRO A 1 109 ? -0.140 9.579 12.636 1.00 69.12 109 PRO A C 1
ATOM 877 O O . PRO A 1 109 ? -1.174 10.212 12.796 1.00 69.12 109 PRO A O 1
ATOM 880 N N . SER A 1 110 ? 1.057 10.183 12.687 1.00 76.62 110 SER A N 1
ATOM 881 C CA . SER A 1 110 ? 1.212 11.641 12.755 1.00 76.62 110 SER A CA 1
ATOM 882 C C . SER A 1 110 ? 0.995 12.325 11.398 1.00 76.62 110 SER A C 1
ATOM 884 O O . SER A 1 110 ? 0.523 13.465 11.377 1.00 76.62 110 SER A O 1
ATOM 886 N N . ASP A 1 111 ? 1.232 11.623 10.282 1.00 81.81 111 ASP A N 1
ATOM 887 C CA . ASP A 1 111 ? 0.989 12.125 8.925 1.00 81.81 111 ASP A CA 1
ATOM 888 C C . ASP A 1 111 ? -0.521 12.165 8.629 1.00 81.81 111 ASP A C 1
ATOM 890 O O . ASP A 1 111 ? -1.232 11.163 8.731 1.00 81.81 111 ASP A O 1
ATOM 894 N N . ASN A 1 112 ? -1.035 13.337 8.247 1.00 86.75 112 ASN A N 1
ATOM 895 C CA . ASN A 1 112 ? -2.455 13.525 7.951 1.00 86.75 112 ASN A CA 1
ATOM 896 C C . ASN A 1 112 ? -2.943 12.653 6.783 1.00 86.75 112 ASN A C 1
ATOM 898 O O . ASN A 1 112 ? -4.073 12.171 6.824 1.00 86.75 112 ASN A O 1
ATOM 902 N N . HIS A 1 113 ? -2.103 12.392 5.782 1.00 88.75 113 HIS A N 1
ATOM 903 C CA . HIS A 1 113 ? -2.437 11.511 4.664 1.00 88.75 113 HIS A CA 1
ATOM 904 C C . HIS A 1 113 ? -2.586 10.058 5.119 1.00 88.75 113 HIS A C 1
ATOM 906 O O . HIS A 1 113 ? -3.515 9.362 4.707 1.00 88.75 113 HIS A O 1
ATOM 912 N N . VAL A 1 114 ? -1.706 9.620 6.021 1.00 88.56 114 VAL A N 1
ATOM 913 C CA . VAL A 1 114 ? -1.777 8.296 6.646 1.00 88.56 114 VAL A CA 1
ATOM 914 C C . VAL A 1 114 ? -3.023 8.189 7.528 1.00 88.56 114 VAL A C 1
ATOM 916 O O . VAL A 1 114 ? -3.751 7.201 7.432 1.00 88.56 114 VAL A O 1
ATOM 919 N N . LYS A 1 115 ? -3.344 9.220 8.322 1.00 88.94 115 LYS A N 1
ATOM 920 C CA . LYS A 1 115 ? -4.589 9.261 9.113 1.00 88.94 115 LYS A CA 1
ATOM 921 C C . LYS A 1 115 ? -5.824 9.110 8.230 1.00 88.94 115 LYS A C 1
ATOM 923 O O . LYS A 1 115 ? -6.699 8.304 8.539 1.00 88.94 115 LYS A O 1
ATOM 928 N N . GLU A 1 116 ? -5.912 9.870 7.138 1.00 88.81 116 GLU A N 1
ATOM 929 C CA . GLU A 1 116 ? -7.050 9.779 6.220 1.00 88.81 116 GLU A CA 1
ATOM 930 C C . GLU A 1 116 ? -7.159 8.397 5.565 1.00 88.81 116 GLU A C 1
ATOM 932 O O . GLU A 1 116 ? -8.263 7.852 5.479 1.00 88.81 116 GLU A O 1
ATOM 937 N N . LEU A 1 117 ? -6.026 7.815 5.154 1.00 90.25 117 LEU A N 1
ATOM 938 C CA . LEU A 1 117 ? -5.962 6.458 4.617 1.00 90.25 117 LEU A CA 1
ATOM 939 C C . LEU A 1 117 ? -6.508 5.439 5.618 1.00 90.25 117 LEU A C 1
ATOM 941 O O . LEU A 1 117 ? -7.378 4.646 5.262 1.00 90.25 117 LEU A O 1
ATOM 945 N N . ILE A 1 118 ? -6.039 5.486 6.868 1.00 89.88 118 ILE A N 1
ATOM 946 C CA . ILE A 1 118 ? -6.479 4.588 7.941 1.00 89.88 118 ILE A CA 1
ATOM 947 C C . ILE A 1 118 ? -7.983 4.746 8.182 1.00 89.88 118 ILE A C 1
ATOM 949 O O . ILE A 1 118 ? -8.707 3.754 8.239 1.00 89.88 118 ILE A O 1
ATOM 953 N N . VAL A 1 119 ? -8.484 5.982 8.282 1.00 88.56 119 VAL A N 1
ATOM 954 C CA . VAL A 1 119 ? -9.915 6.248 8.498 1.00 88.56 119 VAL A CA 1
ATOM 955 C C . VAL A 1 119 ? -10.762 5.685 7.358 1.00 88.56 119 VAL A C 1
ATOM 957 O O . VAL A 1 119 ? -11.792 5.056 7.618 1.00 88.56 119 VAL A O 1
ATOM 960 N N . PHE A 1 120 ? -10.345 5.887 6.105 1.00 87.31 120 PHE A N 1
ATOM 961 C CA . PHE A 1 120 ? -11.043 5.324 4.952 1.00 87.31 120 PHE A CA 1
ATOM 962 C C . PHE A 1 120 ? -11.005 3.793 4.980 1.00 87.31 120 PHE A C 1
ATOM 964 O O . PHE A 1 120 ? -12.051 3.155 4.875 1.00 87.31 120 PHE A O 1
ATOM 971 N N . ALA A 1 121 ? -9.821 3.203 5.162 1.00 88.12 121 ALA A N 1
ATOM 972 C CA . ALA A 1 121 ? -9.625 1.759 5.141 1.00 88.12 121 ALA A CA 1
ATOM 973 C C . ALA A 1 121 ? -10.419 1.051 6.249 1.00 88.12 121 ALA A C 1
ATOM 975 O O . ALA A 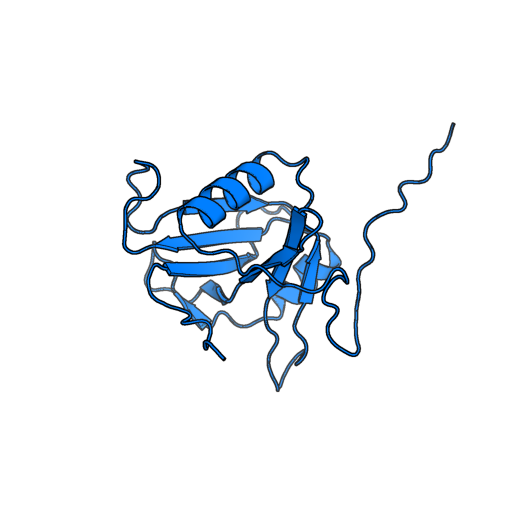1 121 ? -11.043 0.026 5.977 1.00 88.12 121 ALA A O 1
ATOM 976 N N . LYS A 1 122 ? -10.494 1.629 7.459 1.00 87.19 122 LYS A N 1
ATOM 977 C CA . LYS A 1 122 ? -11.351 1.125 8.548 1.00 87.19 122 LYS A CA 1
ATOM 978 C C . LYS A 1 122 ? -12.823 1.110 8.149 1.00 87.19 122 LYS A C 1
ATOM 980 O O . LYS A 1 122 ? -13.483 0.084 8.274 1.00 87.19 122 LYS A O 1
ATOM 985 N N . LYS A 1 123 ? -13.338 2.225 7.618 1.00 83.56 123 LYS A N 1
ATOM 986 C CA . LYS A 1 123 ? -14.742 2.324 7.178 1.00 83.56 123 LYS A CA 1
ATOM 987 C C . LYS A 1 123 ? -15.068 1.384 6.019 1.00 83.56 123 LYS A C 1
ATOM 989 O O . LYS A 1 123 ? -16.184 0.885 5.941 1.00 83.56 123 LYS A O 1
ATOM 994 N N . ALA A 1 124 ? -14.106 1.157 5.130 1.00 82.19 124 ALA A N 1
ATOM 995 C CA . ALA A 1 124 ? -14.248 0.282 3.973 1.00 82.19 124 ALA A CA 1
ATOM 996 C C . ALA A 1 124 ? -14.056 -1.213 4.300 1.00 82.19 124 ALA A C 1
ATOM 998 O O . ALA A 1 124 ? -14.275 -2.051 3.426 1.00 82.19 124 ALA A O 1
ATOM 999 N N . GLY A 1 125 ? -13.634 -1.559 5.523 1.00 85.44 125 GLY A N 1
ATOM 1000 C CA . GLY A 1 125 ? -13.297 -2.936 5.893 1.00 85.44 125 GLY A CA 1
ATOM 1001 C C . GLY A 1 125 ? -12.072 -3.477 5.145 1.00 85.44 125 GLY A C 1
ATOM 1002 O O . GLY A 1 125 ? -12.051 -4.645 4.771 1.00 85.44 125 GLY A O 1
ATOM 1003 N N . LEU A 1 126 ? -11.081 -2.620 4.875 1.00 87.50 126 LEU A N 1
ATOM 1004 C CA . LEU A 1 126 ? -9.850 -2.951 4.138 1.00 87.50 126 LEU A CA 1
ATOM 1005 C C . LEU A 1 126 ? -8.633 -3.186 5.050 1.00 87.50 126 LEU A C 1
ATOM 1007 O O . LEU A 1 126 ? -7.531 -3.396 4.550 1.00 87.50 126 LEU A O 1
ATOM 1011 N N . ILE A 1 127 ? -8.819 -3.132 6.371 1.00 88.31 127 ILE A N 1
ATOM 1012 C CA . ILE A 1 127 ? -7.770 -3.409 7.358 1.00 88.31 127 ILE A CA 1
ATOM 1013 C C . ILE A 1 127 ? -7.960 -4.818 7.910 1.00 88.31 127 ILE A C 1
ATOM 1015 O O . ILE A 1 127 ? -9.069 -5.196 8.288 1.00 88.31 127 ILE A O 1
ATOM 1019 N N . LYS A 1 128 ? -6.870 -5.583 7.976 1.00 85.94 128 LYS A N 1
ATOM 1020 C CA . LYS A 1 128 ? -6.827 -6.874 8.658 1.00 85.94 128 LYS A CA 1
ATOM 1021 C C . LYS A 1 128 ? -6.401 -6.660 10.105 1.00 85.94 128 LYS A C 1
ATOM 1023 O O . LYS A 1 128 ? -5.299 -6.184 10.350 1.00 85.94 128 LYS A O 1
ATOM 1028 N N . THR A 1 129 ? -7.250 -7.024 11.057 1.00 82.56 129 THR A N 1
ATOM 1029 C CA . THR A 1 129 ? -6.888 -7.001 12.480 1.00 82.56 129 THR A CA 1
ATOM 1030 C C . THR A 1 129 ? -6.260 -8.335 12.871 1.00 82.56 129 THR A C 1
ATOM 1032 O O . THR A 1 129 ? -6.815 -9.388 12.555 1.00 82.56 129 THR A O 1
ATOM 1035 N N . VAL A 1 130 ? -5.118 -8.297 13.555 1.00 80.38 130 VAL A N 1
ATOM 1036 C CA . VAL A 1 130 ? -4.422 -9.493 14.054 1.00 80.38 130 VAL A CA 1
ATOM 1037 C C . VAL A 1 130 ? -4.429 -9.535 15.583 1.00 80.38 130 VAL A C 1
ATOM 1039 O O . VAL A 1 130 ? -4.317 -8.509 16.250 1.00 80.38 130 VAL A O 1
ATOM 1042 N N . GLU A 1 131 ? -4.579 -10.736 16.151 1.00 69.38 131 GLU A N 1
ATOM 1043 C CA . GLU A 1 131 ? -4.722 -10.946 17.604 1.00 69.38 131 GLU A CA 1
ATOM 1044 C C . GLU A 1 131 ? -3.389 -11.107 18.355 1.00 69.38 131 GLU A C 1
ATOM 1046 O O . GLU A 1 131 ? -3.383 -11.391 19.552 1.00 69.38 131 GLU A O 1
ATOM 1051 N N . HIS A 1 132 ? -2.252 -10.920 17.683 1.00 64.69 132 HIS A N 1
ATOM 1052 C CA . HIS A 1 132 ? -0.936 -10.996 18.312 1.00 64.69 132 HIS A CA 1
ATOM 1053 C C . HIS A 1 132 ? -0.355 -9.591 18.526 1.00 64.69 132 HIS A C 1
ATOM 1055 O O . HIS A 1 132 ? -0.491 -8.742 17.645 1.00 64.69 132 HIS A O 1
ATOM 1061 N N . PRO A 1 133 ? 0.270 -9.322 19.689 1.00 55.78 133 PRO A N 1
ATOM 1062 C CA . PRO A 1 133 ? 0.805 -7.999 20.019 1.00 55.78 133 PRO A CA 1
ATOM 1063 C C . PRO A 1 133 ? 2.130 -7.694 19.308 1.00 55.78 133 PRO A C 1
ATOM 1065 O O . PRO A 1 133 ? 2.567 -6.548 19.291 1.00 55.78 133 PRO A O 1
ATOM 1068 N N . GLU A 1 134 ? 2.786 -8.713 18.756 1.00 64.00 134 GLU A N 1
ATOM 1069 C CA . GLU A 1 134 ? 4.078 -8.578 18.093 1.00 64.00 134 GLU A CA 1
ATOM 1070 C C . GLU A 1 134 ? 3.892 -8.091 16.657 1.00 64.00 134 GLU A C 1
ATOM 1072 O O . GLU A 1 134 ? 3.072 -8.630 15.907 1.00 64.00 134 GLU A O 1
ATOM 1077 N N . ARG A 1 135 ? 4.682 -7.083 16.270 1.00 66.12 135 ARG A N 1
ATOM 1078 C CA . ARG A 1 135 ? 4.731 -6.611 14.886 1.00 66.12 135 ARG A CA 1
ATOM 1079 C C . ARG A 1 135 ? 5.141 -7.765 13.980 1.00 66.12 135 ARG A C 1
ATOM 1081 O O . ARG A 1 135 ? 6.166 -8.410 14.203 1.00 66.12 135 ARG A O 1
ATOM 1088 N N . TRP A 1 136 ? 4.338 -8.017 12.953 1.00 62.16 136 TRP A N 1
ATOM 1089 C CA . TRP A 1 136 ? 4.651 -9.014 11.948 1.00 62.16 136 TRP A CA 1
ATOM 1090 C C . TRP A 1 136 ? 5.919 -8.585 11.219 1.00 62.16 136 TRP A C 1
ATOM 1092 O O . TRP A 1 136 ? 5.967 -7.555 10.547 1.00 62.16 136 TRP A O 1
ATOM 1102 N N . THR A 1 137 ? 6.957 -9.395 11.370 1.00 57.53 137 THR A N 1
ATOM 1103 C CA . THR A 1 137 ? 8.176 -9.281 10.586 1.00 57.53 137 THR A CA 1
ATOM 1104 C C . THR A 1 137 ? 8.234 -10.488 9.658 1.00 57.53 137 THR A C 1
ATOM 1106 O O . THR A 1 137 ? 8.022 -11.623 10.103 1.00 57.53 137 THR A O 1
ATOM 1109 N N . PRO A 1 138 ? 8.484 -10.285 8.356 1.00 52.88 138 PRO A N 1
ATOM 1110 C CA . PRO A 1 138 ? 8.739 -11.402 7.473 1.00 52.88 138 PRO A CA 1
ATOM 1111 C C . PRO A 1 138 ? 9.911 -12.226 8.023 1.00 52.88 138 PRO A C 1
ATOM 1113 O O . PRO A 1 138 ? 10.964 -11.680 8.361 1.00 52.88 138 PRO A O 1
ATOM 1116 N N . SER A 1 139 ? 9.723 -13.541 8.183 1.00 47.22 139 SER A N 1
ATOM 1117 C CA . SER A 1 139 ? 10.745 -14.414 8.764 1.00 47.22 139 SER A CA 1
ATOM 1118 C C . SER A 1 139 ? 11.953 -14.517 7.824 1.00 47.22 139 SER A C 1
ATOM 1120 O O . SER A 1 139 ? 11.994 -15.390 6.957 1.00 47.22 139 SER A O 1
ATOM 1122 N N . ALA A 1 140 ? 12.927 -13.630 8.066 1.00 42.06 140 ALA A N 1
ATOM 1123 C CA . ALA A 1 140 ? 14.236 -13.431 7.433 1.00 42.06 140 ALA A CA 1
ATOM 1124 C C . ALA A 1 140 ? 14.322 -12.475 6.220 1.00 42.06 140 ALA A C 1
ATOM 1126 O O . ALA A 1 140 ? 14.651 -12.937 5.128 1.00 42.06 140 ALA A O 1
ATOM 1127 N N . THR A 1 141 ? 14.118 -11.159 6.393 1.00 40.00 141 THR A N 1
ATOM 1128 C CA . THR A 1 141 ? 15.055 -10.070 5.984 1.00 40.00 141 THR A CA 1
ATOM 1129 C C . THR A 1 141 ? 14.353 -8.698 5.940 1.00 40.00 141 THR A C 1
ATOM 1131 O O . THR A 1 141 ? 13.295 -8.552 5.342 1.00 40.00 141 THR A O 1
ATOM 1134 N N . MET A 1 142 ? 15.020 -7.700 6.541 1.00 38.41 142 MET A N 1
ATOM 1135 C CA . MET A 1 142 ? 14.683 -6.269 6.673 1.00 38.41 142 MET A CA 1
ATOM 1136 C C . MET A 1 142 ? 13.411 -5.929 7.461 1.00 38.41 142 MET A C 1
ATOM 1138 O O . MET A 1 142 ? 12.451 -5.369 6.939 1.00 38.41 142 MET A O 1
ATOM 1142 N N . THR A 1 143 ? 13.479 -6.127 8.778 1.00 42.44 143 THR A N 1
ATOM 1143 C CA . THR A 1 143 ? 12.849 -5.171 9.696 1.00 42.44 143 THR A CA 1
ATOM 1144 C C . THR A 1 143 ? 13.609 -3.851 9.545 1.00 42.44 143 THR A C 1
ATOM 1146 O O . THR A 1 143 ? 14.753 -3.741 9.981 1.00 42.44 143 THR A O 1
ATOM 1149 N N . ILE A 1 144 ? 13.035 -2.875 8.841 1.00 46.19 144 ILE A N 1
ATOM 1150 C CA . ILE A 1 144 ? 13.512 -1.492 8.928 1.00 46.19 144 ILE A CA 1
ATOM 1151 C C . ILE A 1 144 ? 12.880 -0.947 10.202 1.00 46.19 144 ILE A C 1
ATOM 1153 O O . ILE A 1 144 ? 11.750 -0.466 10.169 1.00 46.19 144 ILE A O 1
ATOM 1157 N N . ASP A 1 145 ? 13.577 -1.094 11.327 1.00 41.16 145 ASP A N 1
ATOM 1158 C CA . ASP A 1 145 ? 13.187 -0.434 12.569 1.00 41.16 145 ASP A CA 1
ATOM 1159 C C . ASP A 1 145 ? 13.255 1.080 12.342 1.00 41.16 145 ASP A C 1
ATOM 1161 O O . ASP A 1 145 ? 14.325 1.682 12.256 1.00 41.16 145 ASP A O 1
ATOM 1165 N N . THR A 1 146 ? 12.096 1.717 12.197 1.00 45.28 146 THR A N 1
ATOM 1166 C CA . THR A 1 146 ? 11.983 3.165 12.343 1.00 45.28 146 THR A CA 1
ATOM 1167 C C . THR A 1 146 ? 11.762 3.461 13.815 1.00 45.28 146 THR A C 1
ATOM 1169 O O . THR A 1 146 ? 10.677 3.168 14.299 1.00 45.28 146 THR A O 1
ATOM 1172 N N . PHE A 1 147 ? 12.774 3.991 14.505 1.00 44.53 147 PHE A N 1
ATOM 1173 C CA . PHE A 1 147 ? 12.717 5.053 15.524 1.00 44.53 147 PHE A CA 1
ATOM 1174 C C . PHE A 1 147 ? 14.073 5.116 16.241 1.00 44.53 147 PHE A C 1
ATOM 1176 O O . PHE A 1 147 ? 14.285 4.421 17.220 1.00 44.53 147 PHE A O 1
ATOM 1183 N N . ASP A 1 148 ? 14.958 5.981 15.746 1.00 39.53 148 ASP A N 1
ATOM 1184 C CA . ASP A 1 148 ? 15.993 6.656 16.535 1.00 39.53 148 ASP A CA 1
ATOM 1185 C C . ASP A 1 148 ? 16.240 8.013 15.862 1.00 39.53 148 ASP A C 1
ATOM 1187 O O . ASP A 1 148 ? 17.166 8.203 15.076 1.00 39.53 148 ASP A O 1
ATOM 1191 N N . ILE A 1 149 ? 15.346 8.972 16.119 1.00 40.84 149 ILE A N 1
ATOM 1192 C CA . ILE A 1 149 ? 15.789 10.365 16.151 1.00 40.84 149 ILE A CA 1
ATOM 1193 C C . ILE A 1 149 ? 16.206 10.564 17.598 1.00 40.84 149 ILE A C 1
ATOM 1195 O O . ILE A 1 149 ? 15.368 10.810 18.465 1.00 40.84 149 ILE A O 1
ATOM 1199 N N . LEU A 1 150 ? 17.494 10.331 17.841 1.00 39.88 150 LEU A N 1
ATOM 1200 C CA . LEU A 1 150 ? 18.155 10.726 19.070 1.00 39.88 150 LEU A CA 1
ATOM 1201 C C . LEU A 1 150 ? 17.887 12.216 19.292 1.00 39.88 150 LEU A C 1
ATOM 1203 O O . LEU A 1 150 ? 18.062 13.034 18.386 1.00 39.88 150 LEU A O 1
ATOM 1207 N N . GLU A 1 151 ? 17.426 12.534 20.499 1.00 51.09 151 GLU A N 1
ATOM 1208 C CA . GLU A 1 151 ? 17.580 13.861 21.075 1.00 51.09 151 GLU A CA 1
ATOM 1209 C C . GLU A 1 151 ? 19.058 14.254 20.960 1.00 51.09 151 GLU A C 1
ATOM 1211 O O . GLU A 1 151 ? 19.921 13.580 21.519 1.00 51.09 151 GLU A O 1
ATOM 1216 N N . GLU A 1 152 ? 19.348 15.344 20.258 1.00 40.69 152 GLU A N 1
ATOM 1217 C CA . GLU A 1 152 ? 20.569 16.107 20.491 1.00 40.69 152 GLU A CA 1
ATOM 1218 C C . GLU A 1 152 ? 20.170 17.558 20.789 1.00 40.69 152 GLU A C 1
ATOM 1220 O O . GLU A 1 152 ? 19.618 18.254 19.936 1.00 40.69 152 GLU A O 1
ATOM 1225 N N . GLU A 1 153 ? 20.370 17.876 22.073 1.00 42.56 153 GLU A N 1
ATOM 1226 C CA . GLU A 1 153 ? 20.529 19.152 22.802 1.00 42.56 153 GLU A CA 1
ATOM 1227 C C . GLU A 1 153 ? 20.133 20.489 22.145 1.00 42.56 153 GLU A C 1
ATOM 1229 O O . GLU A 1 153 ? 20.729 20.905 21.126 1.00 42.56 153 GLU A O 1
#

Radius of gyration: 15.69 Å; chains: 1; bounding box: 40×40×41 Å

Secondary structure (DSSP, 8-state):
-----TTSSEEEEEEEE-TTSSSEEEEEEEESS-SSS---TT-EEEEE---HHHHHHHHTSPP-EE-TTSSSEEEEEEEEEE-TTS-EEEEE--BTTB-TT-EEEEPPTTSHHHHHHHHHHHHHT-EEE-S-SS----TTS------------